Protein AF-A0A0K2YGV6-F1 (afdb_monomer_lite)

Radius of gyration: 14.53 Å; chains: 1; bounding box: 35×27×35 Å

pLDDT: mean 78.86, std 17.53, range [37.44, 95.75]

Foldseek 3Di:
DPDPFDKDWDFDDWADPDPFKIWTWTWIDGPPDDIDTDGTFMWGADPNDTDGDLVRVQVVQQPDDDPVRGDD

Structure (mmCIF, N/CA/C/O backbone):
data_AF-A0A0K2YGV6-F1
#
_entry.id   AF-A0A0K2YGV6-F1
#
loop_
_atom_site.group_PDB
_atom_site.id
_atom_site.type_symbol
_atom_site.label_atom_id
_atom_site.label_alt_id
_atom_site.label_comp_id
_atom_site.label_asym_id
_atom_site.label_entity_id
_atom_site.label_seq_id
_atom_site.pdbx_PDB_ins_code
_atom_site.Cartn_x
_atom_site.Cartn_y
_atom_site.Cartn_z
_atom_site.occupancy
_atom_site.B_iso_or_equiv
_atom_site.auth_seq_id
_atom_site.auth_comp_id
_atom_site.auth_asym_id
_atom_site.auth_atom_id
_atom_site.pdbx_PDB_model_num
ATOM 1 N N . MET A 1 1 ? 8.411 -18.188 -24.382 1.00 37.44 1 MET A N 1
ATOM 2 C CA . MET A 1 1 ? 7.651 -18.407 -23.133 1.00 37.44 1 MET A CA 1
ATOM 3 C C . MET A 1 1 ? 8.120 -17.368 -22.131 1.00 37.44 1 MET A C 1
ATOM 5 O O . MET A 1 1 ? 9.280 -17.415 -21.749 1.00 37.44 1 MET A O 1
ATOM 9 N N . LEU A 1 2 ? 7.281 -16.389 -21.787 1.00 52.91 2 LEU A N 1
ATOM 10 C CA . LEU A 1 2 ? 7.567 -15.448 -20.702 1.00 52.91 2 LEU A CA 1
ATOM 11 C C . LEU A 1 2 ? 7.314 -16.199 -19.393 1.00 52.91 2 LEU A C 1
ATOM 13 O O . LEU A 1 2 ? 6.164 -16.360 -18.993 1.00 52.91 2 LEU A O 1
ATOM 17 N N . LEU A 1 3 ? 8.364 -16.746 -18.779 1.00 50.91 3 LEU A N 1
ATOM 18 C CA . LEU A 1 3 ? 8.278 -17.213 -17.395 1.00 50.91 3 LEU A CA 1
ATOM 19 C C . LEU A 1 3 ? 7.818 -16.012 -16.563 1.00 50.91 3 LEU A C 1
ATOM 21 O O . LEU A 1 3 ? 8.422 -14.945 -16.669 1.00 50.91 3 LEU A O 1
ATOM 25 N N . SER A 1 4 ? 6.724 -16.150 -15.809 1.00 60.81 4 SER A N 1
ATOM 26 C CA . SER A 1 4 ? 6.263 -15.091 -14.913 1.00 60.81 4 SER A CA 1
ATOM 27 C C . SER A 1 4 ? 7.377 -14.824 -13.904 1.00 60.81 4 SER A C 1
ATOM 29 O O . SER A 1 4 ? 7.582 -15.615 -12.980 1.00 60.81 4 SER A O 1
ATOM 31 N N . MET A 1 5 ? 8.149 -13.762 -14.115 1.00 67.00 5 MET A N 1
ATOM 32 C CA . MET A 1 5 ? 9.168 -13.365 -13.155 1.00 67.00 5 MET A CA 1
ATOM 33 C C . MET A 1 5 ? 8.447 -13.017 -11.850 1.00 67.00 5 MET A C 1
ATOM 35 O O . MET A 1 5 ? 7.413 -12.340 -11.899 1.00 67.00 5 MET A O 1
ATOM 39 N N . PRO A 1 6 ? 8.920 -13.505 -10.691 1.00 68.25 6 PRO A N 1
ATOM 40 C CA . PRO A 1 6 ? 8.296 -13.168 -9.426 1.00 68.25 6 PRO A CA 1
ATOM 41 C C . PRO A 1 6 ? 8.331 -11.648 -9.252 1.00 68.25 6 PRO A C 1
ATOM 43 O O . PRO A 1 6 ? 9.390 -11.023 -9.299 1.00 68.25 6 PRO A O 1
ATOM 46 N N . GLN A 1 7 ? 7.147 -11.069 -9.075 1.00 84.69 7 GLN A N 1
ATOM 47 C CA . GLN A 1 7 ? 6.954 -9.652 -8.816 1.00 84.69 7 GLN A CA 1
ATOM 48 C C . GLN A 1 7 ? 6.239 -9.493 -7.477 1.00 84.69 7 GLN A C 1
ATOM 50 O O . GLN A 1 7 ? 5.208 -10.126 -7.238 1.00 84.69 7 GLN A O 1
ATOM 55 N N . TYR A 1 8 ? 6.787 -8.674 -6.585 1.00 88.31 8 TYR A N 1
ATOM 56 C CA . TYR A 1 8 ? 6.151 -8.379 -5.303 1.00 88.31 8 TYR A CA 1
ATOM 57 C C . TYR A 1 8 ? 6.391 -6.934 -4.884 1.00 88.31 8 TYR A C 1
ATOM 59 O O . TYR A 1 8 ? 7.364 -6.297 -5.281 1.00 88.31 8 TYR A O 1
ATOM 67 N N . ILE A 1 9 ? 5.498 -6.421 -4.042 1.00 89.31 9 ILE A N 1
ATOM 68 C CA . ILE A 1 9 ? 5.661 -5.126 -3.386 1.00 89.31 9 ILE A CA 1
ATOM 69 C C . ILE A 1 9 ? 5.962 -5.390 -1.919 1.00 89.31 9 ILE A C 1
ATOM 71 O O . ILE A 1 9 ? 5.208 -6.078 -1.231 1.00 89.31 9 ILE A O 1
ATOM 75 N N . ARG A 1 10 ? 7.064 -4.829 -1.429 1.00 92.00 10 ARG A N 1
ATOM 76 C CA . ARG A 1 10 ? 7.401 -4.825 -0.011 1.00 92.00 10 ARG A CA 1
ATOM 77 C C . ARG A 1 10 ? 7.039 -3.473 0.579 1.00 92.00 10 ARG A C 1
ATOM 79 O O . ARG A 1 10 ? 7.728 -2.485 0.334 1.00 92.00 10 ARG A O 1
ATOM 86 N N . PHE A 1 11 ? 5.975 -3.433 1.371 1.00 92.75 11 PHE A N 1
ATOM 87 C CA . PHE A 1 11 ? 5.626 -2.240 2.136 1.00 92.75 11 PHE A CA 1
ATOM 88 C C . PHE A 1 11 ? 6.612 -2.042 3.288 1.00 92.75 11 PHE A C 1
ATOM 90 O O . PHE A 1 11 ? 6.902 -2.973 4.039 1.00 92.75 11 PHE A O 1
ATOM 97 N N . THR A 1 12 ? 7.143 -0.830 3.410 1.00 92.75 12 THR A N 1
ATOM 98 C CA . THR A 1 12 ? 8.111 -0.443 4.448 1.00 92.75 12 THR A CA 1
ATOM 99 C C . THR A 1 12 ? 7.530 0.567 5.426 1.00 92.75 12 THR A C 1
ATOM 101 O O . THR A 1 12 ? 8.036 0.709 6.535 1.00 92.75 12 THR A O 1
ATOM 104 N N . THR A 1 13 ? 6.476 1.279 5.024 1.00 94.50 13 THR A N 1
ATOM 105 C CA . THR A 1 13 ? 5.847 2.325 5.831 1.00 94.50 13 THR A CA 1
ATOM 106 C C . THR A 1 13 ? 4.339 2.244 5.667 1.00 94.50 13 THR A C 1
ATOM 108 O O . THR A 1 13 ? 3.851 2.115 4.545 1.00 94.50 13 THR A O 1
ATOM 111 N N . VAL A 1 14 ? 3.610 2.330 6.778 1.00 94.12 14 VAL A N 1
ATOM 112 C CA . VAL A 1 14 ? 2.146 2.370 6.811 1.00 94.12 14 VAL A CA 1
ATOM 113 C C . VAL A 1 14 ? 1.736 3.578 7.643 1.00 94.12 14 VAL A C 1
ATOM 115 O O . VAL A 1 14 ? 2.071 3.663 8.821 1.00 94.12 14 VAL A O 1
ATOM 118 N N . GLU A 1 15 ? 1.044 4.521 7.012 1.00 95.75 15 GLU A N 1
ATOM 119 C CA . GLU A 1 15 ? 0.598 5.778 7.615 1.00 95.75 15 GLU A CA 1
ATOM 120 C C . GLU A 1 15 ? -0.935 5.754 7.742 1.00 95.75 15 GLU A C 1
ATOM 122 O O . GLU A 1 15 ? -1.612 5.435 6.759 1.00 95.75 15 GLU A O 1
ATOM 127 N N . PRO A 1 16 ? -1.518 6.071 8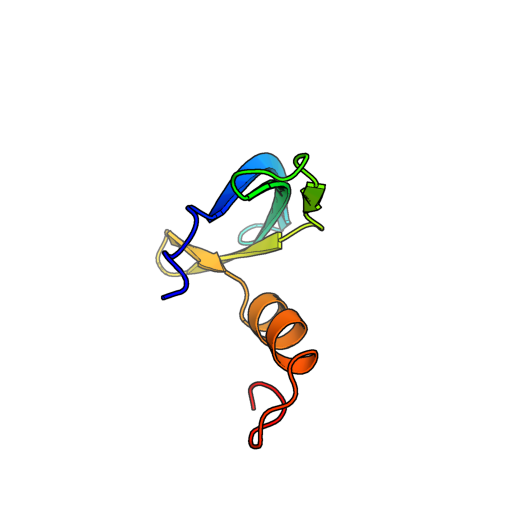.911 1.00 94.75 16 PRO A N 1
ATOM 128 C CA . PRO A 1 16 ? -2.965 6.213 9.032 1.00 94.75 16 PRO A CA 1
ATOM 129 C C . PRO A 1 16 ? -3.466 7.410 8.206 1.00 94.75 16 PRO A C 1
ATOM 131 O O . PRO A 1 16 ? -2.867 8.482 8.225 1.00 94.75 16 PRO A O 1
ATOM 134 N N . ASP A 1 17 ? -4.583 7.228 7.499 1.00 92.00 17 ASP A N 1
ATOM 135 C CA . ASP A 1 17 ? -5.252 8.241 6.656 1.00 92.00 17 ASP A CA 1
ATOM 136 C C . ASP A 1 17 ? -6.742 8.367 7.036 1.00 92.00 17 ASP A C 1
ATOM 138 O O . ASP A 1 17 ? -7.622 8.551 6.193 1.00 92.00 17 ASP A O 1
ATOM 142 N N . GLY A 1 18 ? -7.033 8.168 8.324 1.00 90.88 18 GLY A N 1
ATOM 143 C CA . GLY A 1 18 ? -8.378 8.100 8.896 1.00 90.88 18 GLY A CA 1
ATOM 144 C C . GLY A 1 18 ? -8.595 6.844 9.752 1.00 90.88 18 GLY A C 1
ATOM 145 O O . GLY A 1 18 ? -7.694 6.012 9.858 1.00 90.88 18 GLY A O 1
ATOM 146 N N . PRO A 1 19 ? -9.782 6.690 10.367 1.00 90.19 19 PRO A N 1
ATOM 147 C CA . PRO A 1 19 ? -10.079 5.570 11.269 1.00 90.19 19 PRO A CA 1
ATOM 148 C C . PRO A 1 19 ? -10.040 4.200 10.573 1.00 90.19 19 PRO A C 1
ATOM 150 O O . PRO A 1 19 ? -9.566 3.229 11.153 1.00 90.19 19 PRO A O 1
ATOM 153 N N . ASP A 1 20 ? -10.461 4.144 9.308 1.00 93.94 20 ASP A N 1
ATOM 154 C CA . ASP A 1 20 ? -10.573 2.908 8.522 1.00 93.94 20 ASP A CA 1
ATOM 155 C C . ASP A 1 20 ? -9.773 2.977 7.217 1.00 93.94 20 ASP A C 1
ATOM 157 O O . ASP A 1 20 ? -10.134 2.368 6.208 1.00 93.94 20 ASP A O 1
ATOM 161 N N . ARG A 1 21 ? -8.693 3.769 7.201 1.00 94.12 21 ARG A N 1
ATOM 162 C CA . ARG A 1 21 ? -7.869 3.996 6.008 1.00 94.12 21 ARG A CA 1
ATOM 163 C C . ARG A 1 21 ? -6.394 4.059 6.370 1.00 94.12 21 ARG A C 1
ATOM 165 O O . ARG A 1 21 ? -6.017 4.735 7.324 1.00 94.12 21 ARG A O 1
ATOM 172 N N . VAL A 1 22 ? -5.555 3.420 5.560 1.00 94.81 22 VAL A N 1
ATOM 173 C CA . VAL A 1 22 ? -4.095 3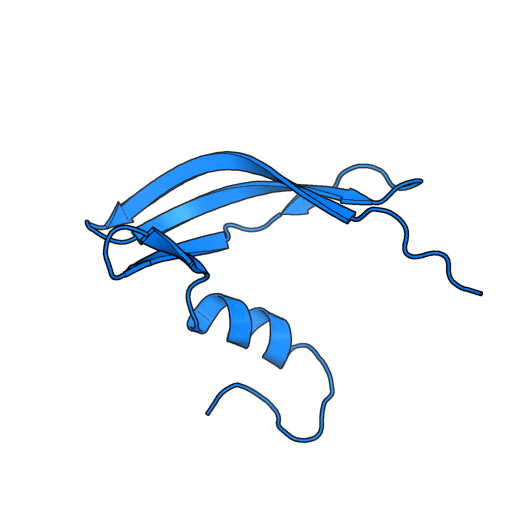.547 5.658 1.00 94.81 22 VAL A CA 1
ATOM 174 C C . VAL A 1 22 ? -3.481 3.749 4.282 1.00 94.81 22 VAL A C 1
ATOM 176 O O . VAL A 1 22 ? -3.967 3.219 3.280 1.00 94.81 22 VAL A O 1
ATOM 179 N N . ARG A 1 23 ? -2.388 4.504 4.229 1.00 93.06 23 ARG A N 1
ATOM 180 C CA . ARG A 1 23 ? -1.537 4.641 3.048 1.00 93.06 23 ARG A CA 1
ATOM 181 C C . ARG A 1 23 ? -0.248 3.877 3.288 1.00 93.06 23 ARG A C 1
ATOM 183 O O . ARG A 1 23 ? 0.492 4.183 4.219 1.00 93.06 23 ARG A O 1
ATOM 190 N N . ALA A 1 24 ? 0.025 2.891 2.446 1.00 93.06 24 ALA A N 1
ATOM 191 C CA . ALA A 1 24 ? 1.241 2.099 2.525 1.00 93.06 24 ALA A CA 1
ATOM 192 C C . ALA A 1 24 ? 2.220 2.511 1.424 1.00 93.06 24 ALA A C 1
ATOM 194 O O . ALA A 1 24 ? 1.848 2.626 0.257 1.00 93.06 24 ALA A O 1
ATOM 195 N N . ARG A 1 25 ? 3.483 2.719 1.787 1.00 92.81 25 ARG A N 1
ATOM 196 C CA . ARG A 1 25 ? 4.589 2.997 0.861 1.00 92.81 25 ARG A CA 1
ATOM 197 C C . ARG A 1 25 ? 5.589 1.857 0.919 1.00 92.81 25 ARG A C 1
ATOM 199 O O . ARG A 1 25 ? 5.695 1.163 1.934 1.00 92.81 25 ARG A O 1
ATOM 206 N N . GLY A 1 26 ? 6.335 1.664 -0.159 1.00 93.06 26 GLY A N 1
ATOM 207 C CA . GLY A 1 26 ? 7.268 0.553 -0.232 1.00 93.06 26 GLY A CA 1
ATOM 208 C C . GLY A 1 26 ? 8.077 0.515 -1.510 1.00 93.06 26 GLY A C 1
ATOM 209 O O . GLY A 1 26 ? 8.224 1.518 -2.211 1.00 93.06 26 GLY A O 1
ATOM 210 N N . GLN A 1 27 ? 8.592 -0.674 -1.797 1.00 93.62 27 GLN A N 1
ATOM 211 C CA . GLN A 1 27 ? 9.413 -0.951 -2.965 1.00 93.62 27 GLN A CA 1
ATOM 212 C C . GLN A 1 27 ? 8.806 -2.086 -3.784 1.00 93.62 27 GLN A C 1
ATOM 214 O O . GLN A 1 27 ? 8.381 -3.102 -3.231 1.00 93.62 27 GLN A O 1
ATOM 219 N N . GLY A 1 28 ? 8.760 -1.901 -5.099 1.00 89.44 28 GLY A N 1
ATOM 220 C CA . GLY A 1 28 ? 8.442 -2.940 -6.064 1.00 89.44 28 GLY A CA 1
ATOM 221 C C . GLY A 1 28 ? 9.709 -3.705 -6.414 1.00 89.44 28 GLY A C 1
ATOM 222 O O . GLY A 1 28 ? 10.755 -3.104 -6.662 1.00 89.44 28 GLY A O 1
ATOM 223 N N . HIS A 1 29 ? 9.609 -5.026 -6.412 1.00 91.56 29 HIS A N 1
ATOM 224 C CA . HIS A 1 29 ? 10.684 -5.939 -6.758 1.00 91.56 29 HIS A CA 1
ATOM 225 C C . HIS A 1 29 ? 10.253 -6.765 -7.959 1.00 91.56 29 HIS A C 1
ATOM 227 O O . HIS A 1 29 ? 9.210 -7.418 -7.924 1.00 91.56 29 HIS A O 1
ATOM 233 N N . VAL A 1 30 ? 11.076 -6.728 -9.000 1.00 88.75 30 VAL A N 1
ATOM 234 C CA . VAL A 1 30 ? 10.979 -7.577 -10.185 1.00 88.75 30 VAL A CA 1
ATOM 235 C C . VAL A 1 30 ? 12.362 -8.178 -10.380 1.00 88.75 30 VAL A C 1
ATOM 237 O O . VAL A 1 30 ? 13.359 -7.457 -10.300 1.00 88.75 30 VAL A O 1
ATOM 240 N N . ASP A 1 31 ? 12.431 -9.492 -10.572 1.00 84.50 31 ASP A N 1
ATOM 241 C CA . ASP A 1 31 ? 13.711 -10.172 -10.765 1.00 84.50 31 ASP A CA 1
ATOM 242 C C . ASP A 1 31 ? 14.481 -9.583 -11.961 1.00 84.50 31 ASP A C 1
ATOM 244 O O . ASP A 1 31 ? 13.901 -9.254 -12.996 1.00 84.50 31 ASP A O 1
ATOM 248 N N . GLY A 1 32 ? 15.789 -9.385 -11.797 1.00 85.69 32 GLY A N 1
ATOM 249 C CA . GLY A 1 32 ? 16.634 -8.720 -12.796 1.00 85.69 32 GLY A CA 1
ATOM 250 C C . GLY A 1 32 ? 16.467 -7.195 -12.916 1.00 85.69 32 GLY A C 1
ATOM 251 O O . GLY A 1 32 ? 17.142 -6.590 -13.750 1.00 85.69 32 GLY A O 1
ATOM 252 N N . MET A 1 33 ? 15.630 -6.552 -12.093 1.00 88.38 33 MET A N 1
ATOM 253 C CA . MET A 1 33 ? 15.491 -5.091 -12.043 1.00 88.38 33 MET A CA 1
ATOM 254 C C . MET A 1 33 ? 15.886 -4.516 -10.681 1.00 88.38 33 MET A C 1
ATOM 256 O O . MET A 1 33 ? 15.638 -5.102 -9.627 1.00 88.38 33 MET A O 1
ATOM 260 N N . THR A 1 34 ? 16.453 -3.309 -10.695 1.00 91.06 34 THR A N 1
ATOM 261 C CA . THR A 1 34 ? 16.642 -2.523 -9.471 1.00 91.06 34 THR A CA 1
ATOM 262 C C . THR A 1 34 ? 15.277 -2.243 -8.828 1.00 91.06 34 THR A C 1
ATOM 264 O O . THR A 1 34 ? 14.366 -1.809 -9.541 1.00 91.06 34 THR A O 1
ATOM 267 N N . PRO A 1 35 ? 15.114 -2.445 -7.504 1.00 91.44 35 PRO A N 1
ATOM 268 C CA . PRO A 1 35 ? 13.871 -2.118 -6.819 1.00 91.44 35 PRO A CA 1
ATOM 269 C C . PRO A 1 35 ? 13.468 -0.659 -7.042 1.00 91.44 35 PRO A C 1
ATOM 271 O O . PRO A 1 35 ? 14.312 0.238 -6.997 1.00 91.44 35 PRO A O 1
ATOM 274 N N . TYR A 1 36 ? 12.177 -0.416 -7.251 1.00 87.06 36 TYR A N 1
ATOM 275 C CA . TYR A 1 36 ? 11.650 0.918 -7.543 1.00 87.06 36 TYR A CA 1
ATOM 276 C C . TYR A 1 36 ? 10.660 1.375 -6.467 1.00 87.06 36 TYR A C 1
ATOM 278 O O . TYR A 1 36 ? 9.963 0.546 -5.874 1.00 87.06 36 TYR A O 1
ATOM 286 N N . PRO A 1 37 ? 10.582 2.685 -6.173 1.00 90.25 37 PRO A N 1
ATOM 287 C CA . PRO A 1 37 ? 9.635 3.195 -5.194 1.00 90.25 37 PRO A CA 1
ATOM 288 C C . PRO A 1 37 ? 8.202 3.014 -5.695 1.00 90.25 37 PRO A C 1
ATOM 290 O O . PRO A 1 37 ? 7.882 3.328 -6.842 1.00 90.25 37 PRO A O 1
ATOM 293 N N . VAL A 1 38 ? 7.328 2.543 -4.812 1.00 85.88 38 VAL A N 1
ATOM 294 C CA . VAL A 1 38 ? 5.892 2.442 -5.078 1.00 85.88 38 VAL A CA 1
ATOM 295 C C . VAL A 1 38 ? 5.194 3.631 -4.429 1.00 85.88 38 VAL A C 1
ATOM 297 O O . VAL A 1 38 ? 5.405 3.923 -3.247 1.00 85.88 38 VAL A O 1
ATOM 300 N N . ALA A 1 39 ? 4.377 4.331 -5.221 1.00 83.38 39 ALA A N 1
ATOM 301 C CA . ALA A 1 39 ? 3.538 5.421 -4.737 1.00 83.38 39 ALA A CA 1
ATOM 302 C C . ALA A 1 39 ? 2.614 4.933 -3.604 1.00 83.38 39 ALA A C 1
ATOM 304 O O . ALA A 1 39 ? 2.303 3.743 -3.549 1.00 83.38 39 ALA A O 1
ATOM 305 N N . PRO A 1 40 ? 2.154 5.816 -2.700 1.00 87.44 40 PRO A N 1
ATOM 306 C CA . PRO A 1 40 ? 1.299 5.398 -1.598 1.00 87.44 40 PRO A CA 1
ATOM 307 C C . PRO A 1 40 ? 0.060 4.634 -2.088 1.00 87.44 40 PRO A C 1
ATOM 309 O O . PRO A 1 40 ? -0.761 5.169 -2.835 1.00 87.44 40 PRO A O 1
ATOM 312 N N . ILE A 1 41 ? -0.071 3.388 -1.641 1.00 88.44 41 ILE A N 1
ATOM 313 C CA . ILE A 1 41 ? -1.210 2.518 -1.917 1.00 88.44 41 ILE A CA 1
ATOM 314 C C . ILE A 1 41 ? -2.235 2.699 -0.807 1.00 88.44 41 ILE A C 1
ATOM 316 O O . ILE A 1 41 ? -1.916 2.551 0.373 1.00 88.44 41 ILE A O 1
ATOM 320 N N . LEU A 1 42 ? -3.467 3.038 -1.184 1.00 90.19 42 LEU A N 1
ATOM 321 C CA . LEU A 1 42 ? -4.551 3.249 -0.233 1.00 90.19 42 LEU A CA 1
ATOM 322 C C . 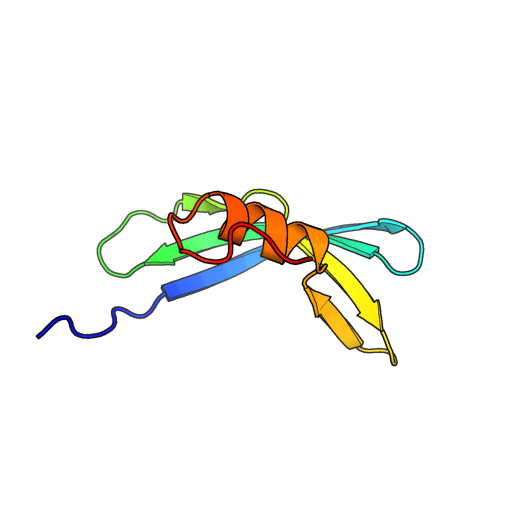LEU A 1 42 ? -5.258 1.926 0.075 1.00 90.19 42 LEU A C 1
ATOM 324 O O . LEU A 1 42 ? -5.829 1.299 -0.821 1.00 90.19 42 LEU A O 1
ATOM 328 N N . PHE A 1 43 ? -5.291 1.565 1.353 1.00 92.38 43 PHE A N 1
ATOM 329 C CA . PHE A 1 43 ? -6.100 0.473 1.882 1.00 92.38 43 PHE A CA 1
ATOM 330 C C . PHE A 1 43 ? -7.259 1.027 2.707 1.00 92.38 43 PHE A C 1
ATOM 332 O O . PHE A 1 43 ? -7.130 2.054 3.380 1.00 92.38 43 PHE A O 1
ATOM 339 N N . VAL A 1 44 ? -8.388 0.330 2.657 1.00 93.44 44 VAL A N 1
ATOM 340 C CA . VAL A 1 44 ? -9.595 0.613 3.435 1.00 93.44 44 VAL A CA 1
ATOM 341 C C . VAL A 1 44 ? -9.947 -0.605 4.279 1.00 93.44 44 VAL A C 1
ATOM 343 O O . VAL A 1 44 ? -9.722 -1.739 3.848 1.00 93.44 44 VAL A O 1
ATOM 346 N N . ARG A 1 45 ? -10.479 -0.391 5.481 1.00 93.75 45 ARG A N 1
ATOM 347 C CA . ARG A 1 45 ? -10.946 -1.480 6.341 1.00 93.75 45 ARG A CA 1
ATOM 348 C C . ARG A 1 45 ? -12.392 -1.833 5.991 1.00 93.75 45 ARG A C 1
ATOM 350 O O . ARG A 1 45 ? -13.248 -0.955 5.949 1.00 93.75 45 ARG A O 1
ATOM 357 N N . SER A 1 46 ? -12.671 -3.108 5.751 1.00 90.50 46 SER A N 1
ATOM 358 C CA . SER A 1 46 ? -14.025 -3.649 5.569 1.00 90.50 46 SER A CA 1
ATOM 359 C C . SER A 1 46 ? -14.077 -5.019 6.225 1.00 90.50 46 SER A C 1
ATOM 361 O O . SER A 1 46 ? -13.173 -5.826 6.030 1.00 90.50 46 SER A O 1
ATOM 363 N N . ASP A 1 47 ? -15.109 -5.256 7.036 1.00 92.00 47 ASP A N 1
ATOM 364 C CA . ASP A 1 47 ? -15.298 -6.517 7.769 1.00 92.00 47 ASP A CA 1
ATOM 365 C C . ASP A 1 47 ? -14.066 -6.916 8.593 1.00 92.00 47 ASP A C 1
ATOM 367 O O . ASP A 1 47 ? -13.681 -8.076 8.671 1.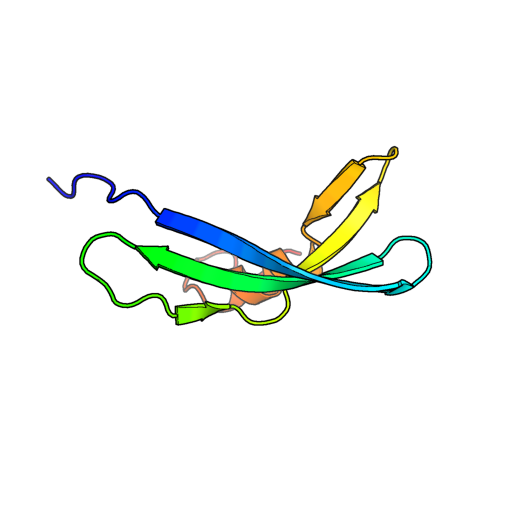00 92.00 47 ASP A O 1
ATOM 371 N N . ASN A 1 48 ? -13.428 -5.917 9.213 1.00 89.56 48 ASN A N 1
ATOM 372 C CA . ASN A 1 48 ? -12.212 -6.066 10.012 1.00 89.56 48 ASN A CA 1
ATOM 373 C C . ASN A 1 48 ? -1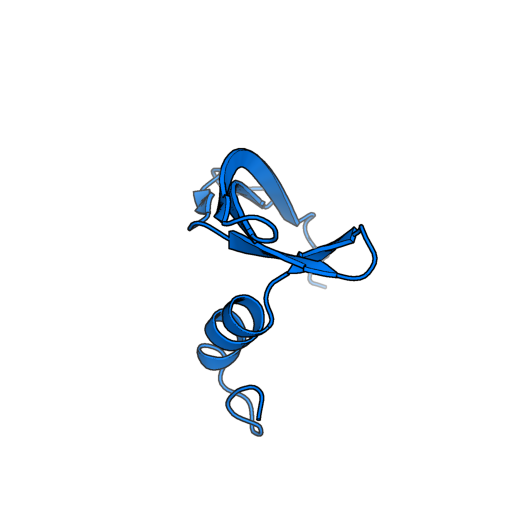0.945 -6.476 9.225 1.00 89.56 48 ASN A C 1
ATOM 375 O O . ASN A 1 48 ? -9.905 -6.691 9.845 1.00 89.56 48 ASN A O 1
ATOM 379 N N . GLU A 1 49 ? -10.991 -6.495 7.892 1.00 94.12 49 GLU A N 1
ATOM 380 C CA . GLU A 1 49 ? -9.855 -6.777 7.007 1.00 94.12 49 GLU A CA 1
ATOM 381 C C . GLU A 1 49 ? -9.416 -5.528 6.228 1.00 94.12 49 GLU A C 1
ATOM 383 O O . GLU A 1 49 ? -10.235 -4.689 5.850 1.00 94.12 49 GLU A O 1
ATOM 388 N N . TRP A 1 50 ? -8.114 -5.407 5.954 1.00 91.06 50 TRP A N 1
ATOM 389 C CA . TRP A 1 50 ? -7.574 -4.351 5.096 1.00 91.06 50 TRP A CA 1
ATOM 390 C C . TRP A 1 50 ? -7.620 -4.784 3.635 1.00 91.06 50 TRP A C 1
ATOM 392 O O . TRP A 1 50 ? -6.983 -5.761 3.244 1.00 91.06 50 TRP A O 1
ATOM 402 N N . LYS A 1 51 ? -8.349 -4.030 2.816 1.00 91.38 51 LYS A N 1
ATOM 403 C CA . LYS A 1 51 ? -8.535 -4.292 1.386 1.00 91.38 51 LYS A CA 1
ATOM 404 C C . LYS A 1 51 ? -7.997 -3.117 0.577 1.00 91.38 51 LYS A C 1
ATOM 406 O O . LYS A 1 51 ? -7.974 -1.984 1.058 1.00 91.38 51 LYS A O 1
ATOM 411 N N . LEU A 1 52 ? -7.556 -3.368 -0.653 1.00 88.31 52 LEU A N 1
ATOM 412 C CA . LEU A 1 52 ? -7.174 -2.293 -1.569 1.00 88.31 52 LEU A CA 1
ATOM 413 C C . LEU A 1 52 ? -8.384 -1.400 -1.845 1.00 88.31 52 LEU A C 1
ATOM 415 O O . LEU A 1 52 ? -9.482 -1.887 -2.115 1.00 88.31 52 LEU A O 1
ATOM 419 N N . SER A 1 53 ? -8.185 -0.086 -1.783 1.00 82.62 53 SER A N 1
ATOM 420 C CA . SER A 1 53 ? -9.241 0.857 -2.131 1.00 82.62 53 SER A CA 1
ATOM 421 C C . SER A 1 53 ? -9.627 0.696 -3.599 1.00 82.62 53 SER A C 1
ATOM 423 O O . SER A 1 53 ? -8.759 0.730 -4.473 1.00 82.62 53 SER A O 1
ATOM 425 N N . HIS A 1 54 ? -10.931 0.611 -3.871 1.00 74.94 54 HIS A N 1
ATOM 426 C CA . HIS A 1 54 ? -11.476 0.607 -5.228 1.00 74.94 54 HIS A CA 1
ATOM 427 C C . HIS A 1 54 ? -10.910 1.765 -6.063 1.00 74.94 54 HIS A C 1
ATOM 429 O O . HIS A 1 54 ? -10.390 1.541 -7.146 1.00 74.94 54 HIS A O 1
ATOM 435 N N . LEU A 1 55 ? -10.862 2.984 -5.510 1.00 69.50 55 LEU A N 1
ATOM 436 C CA . LEU A 1 55 ? -10.288 4.158 -6.183 1.00 69.50 55 LEU A CA 1
ATOM 437 C C . LEU A 1 55 ? -8.828 3.954 -6.614 1.00 69.50 55 LEU A C 1
ATOM 439 O O . LEU A 1 55 ? -8.419 4.450 -7.659 1.00 69.50 55 LEU A O 1
ATOM 443 N N . HIS A 1 56 ? -8.043 3.223 -5.820 1.00 70.88 56 HIS A N 1
ATOM 444 C CA . HIS A 1 56 ? -6.649 2.937 -6.143 1.00 70.88 56 HIS A CA 1
ATOM 445 C C . HIS A 1 56 ? -6.535 1.900 -7.268 1.00 70.88 56 HIS A C 1
ATOM 447 O O . HIS A 1 56 ? -5.763 2.094 -8.204 1.00 70.88 56 HIS A O 1
ATOM 453 N N . VAL A 1 57 ? -7.350 0.841 -7.219 1.00 70.75 57 VAL A N 1
ATOM 454 C CA . VAL A 1 57 ? -7.428 -0.171 -8.285 1.00 70.75 57 VAL A CA 1
ATOM 455 C C . VAL A 1 57 ? -7.858 0.477 -9.601 1.00 70.75 57 VAL A C 1
ATOM 457 O O . VAL A 1 57 ? -7.209 0.288 -10.626 1.00 70.75 57 VAL A O 1
ATOM 460 N N . CYS A 1 58 ? -8.890 1.312 -9.566 1.00 67.81 58 CYS A N 1
ATOM 461 C CA . CYS A 1 58 ? -9.418 1.973 -10.754 1.00 67.81 58 CYS A CA 1
ATOM 462 C C . CYS A 1 58 ? -8.465 3.030 -11.303 1.00 67.81 58 CYS A C 1
ATOM 464 O O . CYS A 1 58 ? -8.353 3.150 -12.514 1.00 67.81 58 CYS A O 1
ATOM 466 N N . GLY A 1 59 ? -7.724 3.745 -10.450 1.00 63.84 59 GLY A N 1
ATOM 467 C CA . GLY A 1 59 ? -6.676 4.664 -10.899 1.00 63.84 59 GLY A CA 1
ATOM 468 C C . GLY A 1 59 ? -5.539 3.959 -11.648 1.00 63.84 59 GLY A C 1
ATOM 469 O O . GLY A 1 59 ? -5.057 4.483 -12.647 1.00 63.84 59 GLY A O 1
ATOM 470 N N . ILE A 1 60 ? -5.147 2.754 -11.215 1.00 66.56 60 ILE A N 1
ATOM 471 C CA . ILE A 1 60 ? -4.154 1.932 -11.926 1.00 66.56 60 ILE A CA 1
ATOM 472 C C . ILE A 1 60 ? -4.746 1.401 -13.240 1.00 66.56 60 ILE A C 1
ATOM 474 O O . ILE A 1 60 ? -4.143 1.559 -14.301 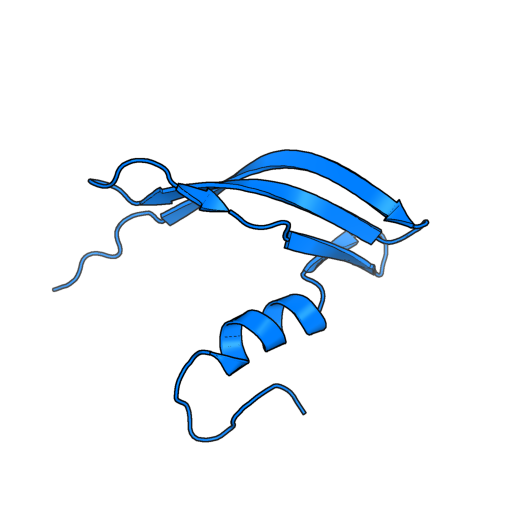1.00 66.56 60 ILE A O 1
ATOM 478 N N . LEU A 1 61 ? -5.945 0.814 -13.196 1.00 54.25 61 LEU A N 1
ATOM 479 C CA . LEU A 1 61 ? -6.585 0.222 -14.375 1.00 54.25 61 LEU A CA 1
ATOM 480 C C . LEU A 1 61 ? -7.000 1.261 -15.429 1.00 54.25 61 LEU A C 1
ATOM 482 O O . LEU A 1 61 ? -6.933 0.963 -16.614 1.00 54.25 61 LEU A O 1
ATOM 486 N N . ALA A 1 62 ? -7.353 2.488 -15.037 1.00 54.69 62 ALA A N 1
ATOM 487 C CA . ALA A 1 62 ? -7.695 3.571 -15.964 1.00 54.69 62 ALA A CA 1
ATOM 488 C C . ALA A 1 62 ? -6.512 4.016 -16.844 1.00 54.69 62 ALA A C 1
ATOM 490 O O . ALA A 1 62 ? -6.717 4.666 -17.865 1.00 54.69 62 ALA A O 1
ATOM 491 N N . THR A 1 63 ? -5.276 3.666 -16.470 1.00 49.69 63 THR A N 1
ATOM 492 C CA . THR A 1 63 ? -4.084 3.906 -17.302 1.00 49.69 63 THR A CA 1
ATOM 493 C C . THR A 1 63 ? -3.790 2.775 -18.291 1.00 49.69 63 THR A C 1
ATOM 495 O O . THR A 1 63 ? -2.896 2.916 -19.125 1.00 49.69 63 THR A O 1
ATOM 498 N N . LEU A 1 64 ? -4.543 1.669 -18.240 1.00 45.72 64 LEU A N 1
ATOM 499 C CA . LEU A 1 64 ? -4.410 0.547 -19.166 1.00 45.72 64 LEU A CA 1
ATOM 500 C C . LEU A 1 64 ? -5.443 0.671 -20.304 1.00 45.72 64 LEU A C 1
ATOM 502 O O . LEU A 1 64 ? -6.634 0.814 -20.030 1.00 45.72 64 LEU A O 1
ATOM 506 N N . PRO A 1 65 ? -5.029 0.600 -21.584 1.00 42.47 65 PRO A N 1
ATOM 507 C CA . PRO A 1 65 ? -5.960 0.622 -22.705 1.00 42.47 65 PRO A CA 1
ATOM 508 C C . PRO A 1 65 ? -6.754 -0.693 -22.746 1.00 42.47 65 PRO A C 1
ATOM 510 O O . PRO A 1 65 ? -6.220 -1.745 -23.092 1.00 42.47 65 PRO A O 1
ATOM 513 N N . GLY A 1 66 ? -8.034 -0.628 -22.386 1.00 48.56 66 GLY A N 1
ATOM 514 C CA . GLY A 1 66 ? -8.992 -1.730 -22.460 1.00 48.56 66 GLY A CA 1
ATOM 515 C C . GLY A 1 66 ? -10.388 -1.212 -22.832 1.00 48.56 66 GLY A C 1
ATOM 516 O O . GLY A 1 66 ? -10.673 -0.039 -22.586 1.00 48.56 66 GLY A O 1
ATOM 517 N N . PRO A 1 67 ? -11.245 -2.046 -23.450 1.00 48.81 67 PRO A N 1
ATOM 518 C CA . PRO A 1 67 ? -12.538 -1.626 -24.006 1.00 48.81 67 PRO A CA 1
ATOM 519 C C . PRO A 1 67 ? -13.549 -1.122 -22.961 1.00 48.81 67 PRO A C 1
ATOM 521 O O . PRO A 1 67 ? -14.482 -0.416 -23.330 1.00 48.81 67 PRO A O 1
ATOM 524 N N . ASP A 1 68 ? -13.318 -1.398 -21.675 1.00 49.22 68 ASP A N 1
ATOM 525 C CA . ASP A 1 68 ? -14.222 -1.062 -20.568 1.00 49.22 68 ASP A CA 1
ATOM 526 C C . ASP A 1 68 ? -13.628 0.019 -19.652 1.00 49.22 68 ASP A C 1
ATOM 528 O O . ASP A 1 68 ? -13.636 -0.119 -18.433 1.00 49.22 68 ASP A O 1
ATOM 532 N N . GLY A 1 69 ? -13.023 1.056 -20.242 1.00 46.38 69 GLY A N 1
ATOM 533 C CA . GLY A 1 69 ? -12.278 2.107 -19.544 1.00 46.38 69 GLY A CA 1
ATOM 534 C C . GLY A 1 69 ? -12.852 2.520 -18.182 1.00 46.38 69 GLY A C 1
ATOM 535 O O . GLY A 1 69 ? -13.766 3.331 -18.114 1.00 46.38 69 GLY A O 1
ATOM 536 N N . GLY A 1 70 ? -12.219 2.027 -17.113 1.00 45.97 70 GLY A N 1
ATOM 537 C CA . GLY A 1 70 ? -12.382 2.493 -15.738 1.00 45.97 70 GLY A CA 1
ATOM 538 C C . GLY A 1 70 ? -13.617 1.941 -15.029 1.00 45.97 70 GLY A C 1
ATOM 539 O O . GLY A 1 70 ? -14.729 2.038 -15.523 1.00 45.97 70 GLY A O 1
ATOM 540 N N . CYS A 1 71 ? -13.404 1.386 -13.833 1.00 55.09 71 CYS A N 1
ATOM 541 C CA . CYS A 1 71 ? -14.464 0.905 -12.954 1.00 55.09 71 CYS A CA 1
ATOM 542 C C . CYS A 1 71 ? -15.648 1.880 -12.900 1.00 55.09 71 CYS A C 1
ATOM 544 O O . CYS A 1 71 ? -15.491 3.019 -12.446 1.00 55.09 71 CYS A O 1
ATOM 546 N N . GLN A 1 72 ? -16.807 1.412 -13.345 1.00 52.12 72 GLN A N 1
ATOM 547 C CA . GLN A 1 72 ? -18.074 2.125 -13.268 1.00 52.12 72 GLN A CA 1
ATOM 548 C C . GLN A 1 72 ? -18.947 1.503 -12.183 1.00 52.12 72 GLN A C 1
ATOM 550 O O . GLN A 1 72 ? -18.953 0.254 -12.086 1.00 52.12 72 GLN A O 1
#

Sequence (72 aa):
MLLSMPQYIRFTTVEPDGPDRVRARGQGHVDGMTPYPVAPILFVRSDNEWKLSHLHVCGILATLPGPDGGCQ

Secondary structure (DSSP, 8-state):
------EEEEEEEEEE-STTEEEEEEEEEETTS--EEEEEEEEEEETTEEEE-HHHHHHHHTTS--TT-S--